Protein AF-A0A6J4IQK6-F1 (afdb_monomer_lite)

Radius of gyration: 15.25 Å; chains: 1; bounding box: 42×22×38 Å

Sequence (76 aa):
MREEIQGLDGFYATPTGLVAARLLRDRLRAFWPALPGQCVLGLGYASPFLRLWRAEAARCVAVVPPHLPPWRWPRK

Secondary structure (DSSP, 8-state):
-HHHHTTHHHHHTSHHHHHHHHHHHHHHHHH-S--TT-EEEEESS-HHHHGGGTTTSSEEEEE----------S--

Organism: NCBI:txid169975

Structure (mmCIF, N/CA/C/O backbone):
data_AF-A0A6J4IQK6-F1
#
_entry.id   AF-A0A6J4IQK6-F1
#
loop_
_atom_site.group_PDB
_atom_site.id
_atom_site.type_symbol
_atom_site.label_atom_id
_atom_site.label_alt_id
_atom_site.label_comp_id
_atom_site.label_asym_id
_atom_site.label_entity_id
_atom_site.label_seq_id
_atom_site.pdbx_PDB_ins_code
_atom_site.Cartn_x
_atom_site.Cartn_y
_atom_site.Cartn_z
_atom_site.occupancy
_atom_site.B_iso_or_equiv
_atom_site.auth_seq_id
_atom_site.auth_comp_id
_atom_site.auth_asym_id
_atom_site.auth_atom_id
_atom_site.pdbx_PDB_model_num
ATOM 1 N N . MET A 1 1 ? 19.579 0.739 -4.869 1.00 55.53 1 MET A N 1
ATOM 2 C CA . MET A 1 1 ? 18.358 1.361 -4.306 1.00 55.53 1 MET A CA 1
ATOM 3 C C . MET A 1 1 ? 17.752 2.482 -5.141 1.00 55.53 1 MET A C 1
ATOM 5 O O . MET A 1 1 ? 16.560 2.410 -5.390 1.00 55.53 1 MET A O 1
ATOM 9 N N . ARG A 1 2 ? 18.487 3.520 -5.587 1.00 51.19 2 ARG A N 1
ATOM 10 C CA . ARG A 1 2 ? 17.860 4.591 -6.398 1.00 51.19 2 ARG A CA 1
ATOM 11 C C . ARG A 1 2 ? 17.379 4.098 -7.771 1.00 51.19 2 ARG A C 1
ATOM 13 O O . ARG A 1 2 ? 16.288 4.467 -8.181 1.00 51.19 2 ARG A O 1
ATOM 20 N N . GLU A 1 3 ? 18.156 3.232 -8.419 1.00 55.56 3 GLU A N 1
ATOM 21 C CA . GLU A 1 3 ? 17.809 2.626 -9.716 1.00 55.56 3 GLU A CA 1
ATOM 22 C C . GLU A 1 3 ? 16.650 1.621 -9.611 1.00 55.56 3 GLU A C 1
ATOM 24 O O . GLU A 1 3 ? 15.804 1.574 -10.493 1.00 55.56 3 GLU A O 1
ATOM 29 N N . GLU A 1 4 ? 16.530 0.881 -8.501 1.00 58.91 4 GLU A N 1
ATOM 30 C CA . GLU A 1 4 ? 15.439 -0.094 -8.301 1.00 58.91 4 GLU A CA 1
ATOM 31 C C . GLU A 1 4 ? 14.057 0.569 -8.243 1.00 58.91 4 GLU A C 1
ATOM 33 O O . GLU A 1 4 ? 13.069 -0.026 -8.658 1.00 58.91 4 GLU A O 1
ATOM 38 N N . ILE A 1 5 ? 13.977 1.812 -7.757 1.00 60.53 5 ILE A N 1
ATOM 39 C CA . ILE A 1 5 ? 12.711 2.550 -7.655 1.00 60.53 5 ILE A CA 1
ATOM 40 C C . ILE A 1 5 ? 12.317 3.169 -9.004 1.00 60.53 5 ILE A C 1
ATOM 42 O O . ILE A 1 5 ? 11.126 3.328 -9.261 1.00 60.53 5 ILE A O 1
ATOM 46 N N . GLN A 1 6 ? 13.285 3.448 -9.886 1.00 65.75 6 GLN A N 1
ATOM 47 C CA . GLN A 1 6 ? 13.053 4.031 -11.217 1.00 65.75 6 GLN A CA 1
ATOM 48 C C . GLN A 1 6 ? 12.334 3.089 -12.196 1.00 65.75 6 GLN A C 1
ATOM 50 O O . GLN A 1 6 ? 11.919 3.536 -13.256 1.00 65.75 6 GLN A O 1
ATOM 55 N N . GLY A 1 7 ? 12.191 1.801 -11.864 1.00 80.06 7 GLY A N 1
ATOM 56 C CA . GLY A 1 7 ? 11.410 0.848 -12.660 1.00 80.06 7 GLY A CA 1
ATOM 57 C C . GLY A 1 7 ? 10.046 0.495 -12.064 1.00 80.06 7 GLY A C 1
ATOM 58 O O . GLY A 1 7 ? 9.250 -0.182 -12.717 1.00 80.06 7 GLY A O 1
ATOM 59 N N . LEU A 1 8 ? 9.764 0.902 -10.820 1.00 86.88 8 LEU A N 1
ATOM 60 C CA . LEU A 1 8 ? 8.547 0.475 -10.127 1.00 86.88 8 LEU A CA 1
ATOM 61 C C . LEU A 1 8 ? 7.302 1.160 -10.682 1.00 86.88 8 LEU A C 1
ATOM 63 O O . LEU A 1 8 ? 6.261 0.521 -10.777 1.00 86.88 8 LEU A O 1
ATOM 67 N N . ASP A 1 9 ? 7.395 2.418 -11.092 1.00 87.50 9 ASP A N 1
ATOM 68 C CA . ASP A 1 9 ? 6.305 3.114 -11.773 1.00 87.50 9 ASP A CA 1
ATOM 69 C C . ASP A 1 9 ? 5.944 2.445 -13.104 1.00 87.50 9 ASP A C 1
ATOM 71 O O . ASP A 1 9 ? 4.770 2.148 -13.333 1.00 87.50 9 ASP A O 1
ATOM 75 N N . GLY A 1 10 ? 6.945 2.107 -13.921 1.00 91.75 10 GLY A N 1
ATOM 76 C CA . GLY A 1 10 ? 6.754 1.363 -15.164 1.00 91.75 10 GLY A CA 1
ATOM 77 C C . GLY A 1 10 ? 6.153 -0.022 -14.923 1.00 91.75 10 GLY A C 1
ATOM 78 O O . GLY A 1 10 ? 5.174 -0.396 -15.567 1.00 91.75 10 GLY A O 1
ATOM 79 N N . PHE A 1 11 ? 6.672 -0.770 -13.946 1.00 92.38 11 PHE A N 1
ATOM 80 C CA . PHE A 1 11 ? 6.141 -2.083 -13.583 1.00 92.38 11 PHE A CA 1
ATOM 81 C C . PHE A 1 11 ? 4.687 -2.009 -13.095 1.00 92.38 11 PHE A C 1
ATOM 83 O O . PHE A 1 11 ? 3.839 -2.749 -13.600 1.00 92.38 11 PHE A O 1
ATOM 90 N N . TYR A 1 12 ? 4.372 -1.116 -12.151 1.00 93.00 12 TYR A N 1
ATOM 91 C CA . TYR A 1 12 ? 3.026 -0.983 -11.581 1.00 93.00 12 TYR A CA 1
ATOM 92 C C . TYR A 1 12 ? 1.999 -0.392 -12.560 1.00 93.00 12 TYR A C 1
ATOM 94 O O . TYR A 1 12 ? 0.800 -0.494 -12.297 1.00 93.00 12 TYR A O 1
ATOM 102 N N . ALA A 1 13 ? 2.440 0.154 -13.697 1.00 93.00 13 ALA A N 1
ATOM 103 C CA . ALA A 1 13 ? 1.577 0.524 -14.817 1.00 93.00 13 ALA A CA 1
ATOM 104 C C . ALA A 1 13 ? 1.184 -0.666 -15.721 1.00 93.00 13 ALA A C 1
ATOM 106 O O . ALA A 1 13 ? 0.228 -0.559 -16.488 1.00 93.00 13 ALA A O 1
ATOM 107 N N . THR A 1 14 ? 1.872 -1.812 -15.638 1.00 96.62 14 THR A N 1
ATOM 108 C CA . THR A 1 14 ? 1.534 -3.016 -16.422 1.00 96.62 14 THR A CA 1
ATOM 109 C C . THR A 1 14 ? 0.338 -3.784 -15.834 1.00 96.62 14 THR A C 1
ATOM 111 O O . THR A 1 14 ? 0.091 -3.701 -14.627 1.00 96.62 14 THR A O 1
ATOM 114 N N . PRO A 1 15 ? -0.373 -4.623 -16.619 1.00 97.38 15 PRO A N 1
ATOM 115 C CA . PRO A 1 15 ? -1.440 -5.483 -16.095 1.00 97.38 15 PRO A CA 1
ATOM 116 C C . PRO A 1 15 ? -0.987 -6.369 -14.925 1.00 97.38 15 PRO A C 1
ATOM 118 O O . PRO A 1 15 ? -1.679 -6.469 -13.912 1.00 97.38 15 PRO A O 1
ATOM 121 N N . THR A 1 16 ? 0.208 -6.955 -15.023 1.00 97.38 16 THR A N 1
ATOM 122 C CA . THR A 1 16 ? 0.799 -7.776 -13.957 1.00 97.38 16 THR A CA 1
ATOM 123 C C . THR A 1 16 ? 1.073 -6.951 -12.703 1.00 97.38 16 THR A C 1
ATOM 125 O O . THR A 1 16 ? 0.746 -7.382 -11.598 1.00 97.38 16 THR A O 1
ATOM 128 N N . GLY A 1 17 ? 1.612 -5.741 -12.860 1.00 96.00 17 GLY A N 1
ATOM 129 C CA . GLY A 1 17 ? 1.839 -4.818 -11.750 1.00 96.00 17 GLY A CA 1
ATOM 130 C C . GLY A 1 17 ? 0.546 -4.410 -11.045 1.00 96.00 17 GLY A C 1
ATOM 131 O O . GLY A 1 17 ? 0.496 -4.373 -9.814 1.00 96.00 17 GLY A O 1
ATOM 132 N N . LEU A 1 18 ? -0.540 -4.188 -11.789 1.00 94.81 18 LEU A N 1
ATOM 133 C CA . LEU A 1 18 ? -1.855 -3.891 -11.212 1.00 94.81 18 LEU A CA 1
ATOM 134 C C . LEU A 1 18 ? -2.398 -5.057 -10.372 1.00 94.81 18 LEU A C 1
ATOM 136 O O . LEU A 1 18 ? -2.940 -4.826 -9.284 1.00 94.81 18 LEU A O 1
ATOM 140 N N . VAL A 1 19 ? -2.224 -6.298 -10.841 1.00 96.81 19 VAL A N 1
ATOM 141 C CA . VAL A 1 19 ? -2.588 -7.510 -10.086 1.00 96.81 19 VAL A CA 1
ATOM 142 C C . VAL A 1 19 ? -1.724 -7.642 -8.835 1.00 96.81 19 VAL A C 1
ATOM 144 O O . VAL A 1 19 ? -2.267 -7.810 -7.743 1.00 96.81 19 VAL A O 1
ATOM 147 N N . ALA A 1 20 ? -0.404 -7.481 -8.954 1.00 96.06 20 ALA A N 1
ATOM 148 C CA . ALA A 1 20 ? 0.508 -7.504 -7.813 1.00 96.06 20 ALA A CA 1
ATOM 149 C C . ALA A 1 20 ? 0.109 -6.459 -6.759 1.00 96.06 20 ALA A C 1
ATOM 151 O O . ALA A 1 20 ? 0.014 -6.771 -5.572 1.00 96.06 20 ALA A O 1
ATOM 152 N N . ALA A 1 21 ? -0.227 -5.238 -7.185 1.00 94.31 21 ALA A N 1
ATOM 153 C CA . ALA A 1 21 ? -0.670 -4.192 -6.275 1.00 94.31 21 ALA A CA 1
ATOM 154 C C . ALA A 1 21 ? -1.995 -4.517 -5.584 1.00 94.31 21 ALA A C 1
ATOM 156 O O . ALA A 1 21 ? -2.187 -4.149 -4.425 1.00 94.31 21 ALA A O 1
ATOM 157 N N . ARG A 1 22 ? -2.917 -5.198 -6.271 1.00 94.44 22 ARG A N 1
ATOM 158 C CA . ARG A 1 22 ? -4.162 -5.673 -5.663 1.00 94.44 22 ARG A CA 1
ATOM 159 C C . ARG A 1 22 ? -3.888 -6.717 -4.585 1.00 94.44 22 ARG A C 1
ATOM 161 O O . ARG A 1 22 ? -4.338 -6.518 -3.465 1.00 94.44 22 ARG A O 1
ATOM 168 N N . LEU A 1 23 ? -3.092 -7.740 -4.888 1.00 96.06 23 LEU A N 1
ATOM 169 C CA . LEU A 1 23 ? -2.744 -8.790 -3.925 1.00 96.06 23 LEU A CA 1
ATOM 170 C C . LEU A 1 23 ? -2.032 -8.223 -2.689 1.00 96.06 23 LEU A C 1
ATOM 172 O O . LEU A 1 23 ? -2.350 -8.590 -1.558 1.00 96.06 23 LEU A O 1
ATOM 176 N N . LEU A 1 24 ? -1.111 -7.276 -2.891 1.00 94.88 24 LEU A N 1
ATOM 177 C CA . LEU A 1 24 ? -0.443 -6.585 -1.790 1.00 94.88 24 LEU A CA 1
ATOM 178 C C . LEU A 1 24 ? -1.427 -5.774 -0.944 1.00 94.88 24 LEU A C 1
ATOM 180 O O . LEU A 1 24 ? -1.364 -5.846 0.280 1.00 94.88 24 LEU A O 1
ATOM 184 N N . ARG A 1 25 ? -2.367 -5.043 -1.558 1.00 93.88 25 ARG A N 1
ATOM 185 C CA . ARG A 1 25 ? -3.414 -4.324 -0.811 1.00 93.88 25 ARG A CA 1
ATOM 186 C C . ARG A 1 25 ? -4.295 -5.267 -0.003 1.00 93.88 25 ARG A C 1
ATOM 188 O O . ARG A 1 25 ? -4.562 -4.968 1.157 1.00 93.88 25 ARG A O 1
ATOM 195 N N . ASP A 1 26 ? -4.699 -6.396 -0.574 1.00 94.81 26 ASP A N 1
ATOM 196 C CA . ASP A 1 26 ? -5.532 -7.379 0.122 1.00 94.81 26 ASP A CA 1
ATOM 197 C C . ASP A 1 26 ? -4.797 -7.923 1.357 1.00 94.81 26 ASP A C 1
ATOM 199 O O . ASP A 1 26 ? -5.357 -7.995 2.454 1.00 94.81 26 ASP A O 1
ATOM 203 N N . ARG A 1 27 ? -3.494 -8.204 1.224 1.00 96.44 27 ARG A N 1
ATOM 204 C CA . ARG A 1 27 ? -2.671 -8.646 2.353 1.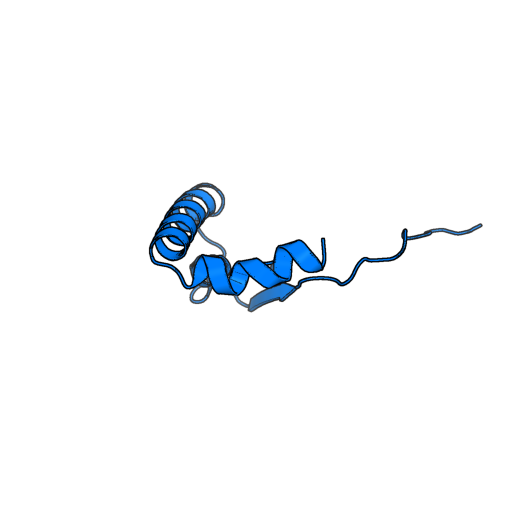00 96.44 27 ARG A CA 1
ATOM 205 C C . ARG A 1 27 ? -2.474 -7.552 3.402 1.00 96.44 27 ARG A C 1
ATOM 207 O O . ARG A 1 27 ? -2.582 -7.835 4.593 1.00 96.44 27 ARG A O 1
ATOM 214 N N . LEU A 1 28 ? -2.224 -6.313 2.979 1.00 94.81 28 LEU A N 1
ATOM 215 C CA . LEU A 1 28 ? -2.087 -5.160 3.871 1.00 94.81 28 LEU A CA 1
ATOM 216 C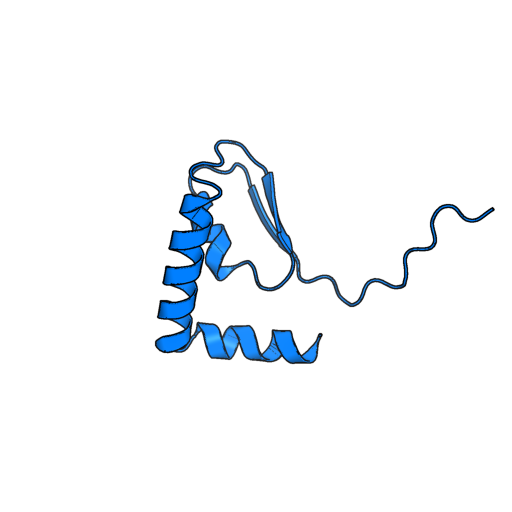 C . LEU A 1 28 ? -3.380 -4.872 4.638 1.00 94.81 28 LEU A C 1
ATOM 218 O O . LEU A 1 28 ? -3.307 -4.558 5.821 1.00 94.81 28 LEU A O 1
ATOM 222 N N . ARG A 1 29 ? -4.554 -5.034 4.014 1.00 94.00 29 ARG A N 1
ATOM 223 C CA . ARG A 1 29 ? -5.854 -4.904 4.691 1.00 94.00 29 ARG A CA 1
ATOM 224 C C . ARG A 1 29 ? -6.046 -5.974 5.760 1.00 94.00 29 ARG A C 1
ATOM 226 O O . ARG A 1 29 ? -6.653 -5.693 6.782 1.00 94.00 29 ARG A O 1
ATOM 233 N N . ALA A 1 30 ? -5.507 -7.175 5.559 1.00 95.75 30 ALA A N 1
ATOM 234 C CA . ALA A 1 30 ? -5.538 -8.222 6.578 1.00 95.75 30 ALA A CA 1
ATOM 235 C C . ALA A 1 30 ? -4.719 -7.847 7.829 1.00 95.75 30 ALA A C 1
ATOM 237 O O . ALA A 1 30 ? -5.122 -8.171 8.941 1.00 95.75 30 ALA A O 1
ATOM 238 N N . PHE A 1 31 ? -3.582 -7.165 7.654 1.00 95.00 31 PHE A N 1
ATOM 239 C CA . PHE A 1 31 ? -2.747 -6.704 8.770 1.00 95.00 31 PHE A CA 1
ATOM 240 C C . PHE A 1 31 ? -3.269 -5.421 9.420 1.00 95.00 31 PHE A C 1
ATOM 242 O O . PHE A 1 31 ? -3.243 -5.293 10.641 1.00 95.00 31 PHE A O 1
ATOM 249 N N . TRP A 1 32 ? -3.772 -4.490 8.609 1.00 94.62 32 TRP A N 1
ATOM 250 C CA . TRP A 1 32 ? -4.340 -3.217 9.046 1.00 94.62 32 TRP A CA 1
ATOM 251 C C . TRP A 1 32 ? -5.747 -3.043 8.466 1.00 94.62 32 TRP A C 1
ATOM 253 O O . TRP A 1 32 ? -5.927 -2.373 7.437 1.00 94.62 32 TRP A O 1
ATOM 263 N N . PRO A 1 33 ? -6.757 -3.637 9.127 1.00 93.69 33 PRO A N 1
ATOM 264 C CA . PRO A 1 33 ? -8.129 -3.640 8.636 1.00 93.69 33 PRO A CA 1
ATOM 265 C C . PRO A 1 33 ? -8.780 -2.266 8.639 1.00 93.69 33 PRO A C 1
ATOM 267 O O . PRO A 1 33 ? -9.672 -2.041 7.835 1.00 93.69 33 PRO A O 1
ATOM 270 N N . ALA A 1 34 ? -8.366 -1.361 9.524 1.00 93.81 34 ALA A N 1
ATOM 271 C CA . ALA A 1 34 ? -8.863 0.006 9.557 1.00 93.81 34 ALA A CA 1
ATOM 272 C C . ALA A 1 34 ? -7.821 0.952 10.169 1.00 93.81 34 ALA A C 1
ATOM 274 O O . ALA A 1 34 ? -7.129 0.571 11.113 1.00 93.81 34 ALA A O 1
ATOM 275 N N . LEU A 1 35 ? -7.731 2.182 9.659 1.00 94.62 35 LEU A N 1
ATOM 276 C CA . LEU A 1 35 ? -6.848 3.245 10.161 1.00 94.62 35 LEU A CA 1
ATOM 277 C C . LEU A 1 35 ? -7.586 4.592 10.355 1.00 94.62 35 LEU A C 1
ATOM 279 O O . LEU A 1 35 ? -7.111 5.621 9.868 1.00 94.62 35 LEU A O 1
ATOM 283 N N . PRO A 1 36 ? -8.739 4.632 11.053 1.00 96.31 36 PRO A N 1
ATOM 284 C CA . PRO A 1 36 ? -9.539 5.847 11.181 1.00 96.31 36 PRO A CA 1
ATOM 285 C C . PRO A 1 36 ? -8.771 6.953 11.913 1.00 96.31 36 PRO A C 1
ATOM 287 O O . PRO A 1 36 ? -8.220 6.736 12.993 1.00 96.31 36 PRO A O 1
ATOM 290 N N . GLY A 1 37 ? -8.711 8.144 11.316 1.00 95.50 37 GLY A N 1
ATOM 291 C CA . GLY A 1 37 ? -8.061 9.319 11.909 1.00 95.50 37 GLY A CA 1
ATOM 292 C C . GLY A 1 37 ? -6.532 9.240 12.010 1.00 95.50 37 GLY A C 1
ATOM 293 O O . GLY A 1 37 ? -5.905 10.178 12.498 1.00 95.50 37 GLY A O 1
ATOM 294 N N . GLN A 1 38 ? -5.907 8.163 11.527 1.00 96.44 38 GLN A N 1
ATOM 295 C CA . GLN A 1 38 ? -4.458 7.983 11.610 1.00 96.44 38 GLN A CA 1
ATOM 296 C C . GLN A 1 38 ? -3.719 8.786 10.535 1.00 96.44 38 GLN A C 1
ATOM 298 O O . GLN A 1 38 ? -4.221 9.005 9.430 1.00 96.44 38 GLN A O 1
ATOM 303 N N . CYS A 1 39 ? -2.492 9.200 10.850 1.00 96.44 39 CYS A N 1
ATOM 304 C CA . CYS A 1 39 ? -1.543 9.711 9.864 1.00 96.44 39 CYS A CA 1
ATOM 305 C C . CYS A 1 39 ? -0.614 8.569 9.440 1.00 96.44 39 CYS A C 1
ATOM 307 O O . CYS A 1 39 ? 0.195 8.094 10.232 1.00 96.44 39 CYS A O 1
ATOM 309 N N . VAL A 1 40 ? -0.729 8.128 8.190 1.00 95.69 40 VAL A N 1
ATOM 310 C CA . VAL A 1 40 ? 0.003 6.983 7.643 1.00 95.69 40 VAL A CA 1
ATOM 311 C C . VAL A 1 40 ? 1.174 7.471 6.800 1.00 95.69 40 VAL A C 1
ATOM 313 O O . VAL A 1 40 ? 0.985 8.205 5.828 1.00 95.69 40 VAL A O 1
ATOM 316 N N . LEU A 1 41 ? 2.378 7.025 7.146 1.00 95.00 41 LEU A N 1
ATOM 317 C CA . LEU A 1 41 ? 3.592 7.243 6.367 1.00 95.00 41 LEU A CA 1
ATOM 318 C C . LEU A 1 41 ? 4.022 5.924 5.717 1.00 95.00 41 LEU A C 1
ATOM 320 O O . LEU A 1 41 ? 4.366 4.969 6.406 1.00 95.00 41 LEU A O 1
ATOM 324 N N . GLY A 1 42 ? 4.018 5.877 4.389 1.00 92.62 42 GLY A N 1
ATOM 325 C CA . GLY A 1 42 ? 4.598 4.788 3.614 1.00 92.62 42 GLY A CA 1
ATOM 326 C C . GLY A 1 42 ? 6.041 5.106 3.235 1.00 92.62 42 GLY A C 1
ATOM 327 O O . GLY A 1 42 ? 6.309 6.160 2.665 1.00 92.62 42 GLY A O 1
ATOM 328 N N . LEU A 1 43 ? 6.965 4.193 3.526 1.00 89.69 43 LEU A N 1
ATOM 329 C CA . LEU A 1 43 ? 8.368 4.314 3.128 1.00 89.69 43 LEU A CA 1
ATOM 330 C C . LEU A 1 43 ? 8.620 3.554 1.822 1.00 89.69 43 LEU A C 1
ATOM 332 O O . LEU A 1 43 ? 8.128 2.442 1.637 1.00 89.69 43 LEU A O 1
ATOM 336 N N . GLY A 1 44 ? 9.394 4.149 0.916 1.00 87.38 44 GLY A N 1
ATOM 337 C CA . GLY A 1 44 ? 9.637 3.598 -0.417 1.00 87.38 44 GLY A CA 1
ATOM 338 C C . GLY A 1 44 ? 8.459 3.831 -1.372 1.00 87.38 44 GLY A C 1
ATOM 339 O O . GLY A 1 44 ? 7.727 4.815 -1.253 1.00 87.38 44 GLY A O 1
ATOM 340 N N . TYR A 1 45 ? 8.272 2.931 -2.344 1.00 88.62 45 TYR A N 1
ATOM 341 C CA . TYR A 1 45 ? 7.212 3.032 -3.358 1.00 88.62 45 TYR A CA 1
ATOM 342 C C . TYR A 1 45 ? 5.846 2.570 -2.811 1.00 88.62 45 TYR A C 1
ATOM 344 O O . TYR A 1 45 ? 5.263 1.585 -3.257 1.00 88.62 45 TYR A O 1
ATOM 352 N N . ALA A 1 46 ? 5.339 3.261 -1.789 1.00 92.31 46 ALA A N 1
ATOM 353 C CA . ALA A 1 46 ? 4.120 2.876 -1.071 1.00 92.31 46 ALA A CA 1
ATOM 354 C C . ALA A 1 46 ? 2.821 3.445 -1.678 1.00 92.31 46 ALA A C 1
ATOM 356 O O . ALA A 1 46 ? 1.722 2.990 -1.344 1.00 92.31 46 ALA A O 1
ATOM 357 N N . SER A 1 47 ? 2.928 4.433 -2.573 1.00 90.25 47 SER A N 1
ATOM 358 C CA . SER A 1 47 ? 1.793 5.170 -3.150 1.00 90.25 47 SER A CA 1
ATOM 359 C C . SER A 1 47 ? 0.659 4.288 -3.705 1.00 90.25 47 SER A C 1
ATOM 361 O O . SER A 1 47 ? -0.501 4.590 -3.411 1.00 90.25 47 SER A O 1
ATOM 363 N N . PRO A 1 48 ? 0.919 3.177 -4.432 1.00 90.25 48 PRO A N 1
ATOM 364 C CA . PRO A 1 48 ? -0.153 2.327 -4.969 1.00 90.25 48 PRO A CA 1
ATOM 365 C C . PRO A 1 48 ? -0.998 1.614 -3.903 1.00 90.25 48 PRO A C 1
ATOM 367 O O . PRO A 1 48 ? -2.103 1.143 -4.199 1.00 90.25 48 PRO A O 1
ATOM 370 N N . PHE A 1 49 ? -0.487 1.501 -2.674 1.00 92.62 49 PHE A N 1
ATOM 371 C CA . PHE A 1 49 ? -1.116 0.738 -1.596 1.00 92.62 49 PHE A CA 1
ATOM 372 C C . PHE A 1 49 ? -1.829 1.637 -0.591 1.00 92.62 49 PHE A C 1
ATOM 374 O O . PHE A 1 49 ? -2.914 1.285 -0.135 1.00 92.62 49 PHE A O 1
ATOM 381 N N . LEU A 1 50 ? -1.284 2.828 -0.313 1.00 92.62 50 LEU A N 1
ATOM 382 C CA . LEU A 1 50 ? -1.860 3.789 0.640 1.00 92.62 50 LEU A CA 1
ATOM 383 C C . LEU A 1 50 ? -3.296 4.208 0.293 1.00 92.62 50 LEU A C 1
ATOM 385 O O . LEU A 1 50 ? -4.055 4.609 1.174 1.00 92.62 50 LEU A O 1
ATOM 389 N N . ARG A 1 51 ? -3.708 4.057 -0.974 1.00 87.50 51 ARG A N 1
ATOM 390 C CA . ARG A 1 51 ? -5.091 4.301 -1.409 1.00 87.50 51 ARG A CA 1
ATOM 391 C C . ARG A 1 51 ? -6.123 3.454 -0.652 1.00 87.50 51 ARG A C 1
ATOM 393 O O . ARG A 1 51 ? -7.279 3.858 -0.602 1.00 87.50 51 ARG A O 1
ATOM 400 N N . LEU A 1 52 ? -5.709 2.341 -0.045 1.00 91.81 52 LEU A N 1
ATOM 401 C CA . LEU A 1 52 ? -6.548 1.475 0.784 1.00 91.81 52 LEU A CA 1
ATOM 402 C C . LEU A 1 52 ? -7.204 2.212 1.962 1.00 91.81 52 LEU A C 1
ATOM 404 O O . LEU A 1 52 ? -8.358 1.942 2.269 1.00 91.81 52 LEU A O 1
ATOM 408 N N . TRP A 1 53 ? -6.495 3.159 2.585 1.00 94.81 53 TRP A N 1
ATOM 409 C CA . TRP A 1 53 ? -6.966 3.861 3.786 1.00 94.81 53 TRP A CA 1
ATOM 410 C C . TRP A 1 53 ? -7.320 5.331 3.529 1.00 94.81 53 TRP A C 1
ATOM 412 O O . TRP A 1 53 ? -7.683 6.043 4.455 1.00 94.81 53 TRP A O 1
ATOM 422 N N . ARG A 1 54 ? -7.264 5.803 2.273 1.00 91.06 54 ARG A N 1
ATOM 423 C CA . ARG A 1 54 ? -7.450 7.225 1.914 1.00 91.06 54 ARG A CA 1
ATOM 424 C C . ARG A 1 54 ? -8.781 7.828 2.387 1.00 91.06 54 ARG A C 1
ATOM 426 O O . ARG A 1 54 ? -8.846 9.034 2.577 1.00 91.06 54 ARG A O 1
ATOM 433 N N . ALA A 1 55 ? -9.832 7.019 2.513 1.00 92.44 55 ALA A N 1
ATOM 434 C CA . ALA A 1 55 ? -11.155 7.486 2.934 1.00 92.44 55 ALA A CA 1
ATOM 435 C C . ALA A 1 55 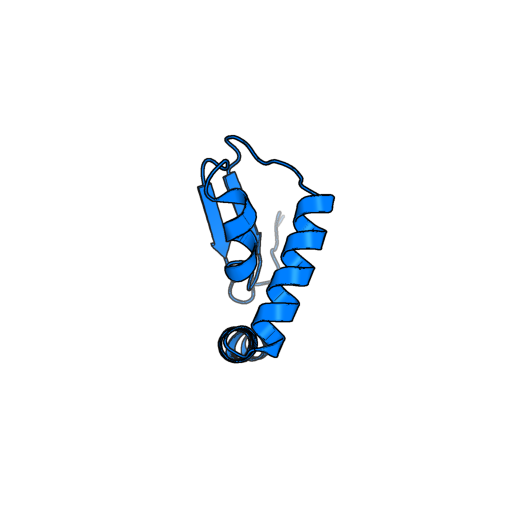? -11.323 7.588 4.462 1.00 92.44 55 ALA A C 1
ATOM 437 O O . ALA A 1 55 ? -12.199 8.308 4.923 1.00 92.44 55 ALA A O 1
ATOM 438 N N . GLU A 1 56 ? -10.511 6.868 5.239 1.00 93.69 56 GLU A N 1
ATOM 439 C CA . GLU A 1 56 ? -10.666 6.737 6.697 1.00 93.69 56 GLU A CA 1
ATOM 440 C C . GLU A 1 56 ? -9.485 7.335 7.478 1.00 93.69 56 GLU A C 1
ATOM 442 O O . GLU A 1 56 ? -9.667 7.870 8.572 1.00 93.69 56 GLU A O 1
ATOM 447 N N . ALA A 1 57 ? -8.277 7.293 6.915 1.00 95.44 57 ALA A N 1
ATOM 448 C CA . ALA A 1 57 ? -7.095 7.910 7.492 1.00 95.44 57 ALA A CA 1
ATOM 449 C C . ALA A 1 57 ? -7.171 9.437 7.392 1.00 95.44 57 ALA A C 1
ATOM 451 O O . ALA A 1 57 ? -7.632 9.992 6.395 1.00 95.44 57 ALA A O 1
ATOM 452 N N . ALA A 1 58 ? -6.640 10.129 8.401 1.00 96.19 58 ALA A N 1
ATOM 453 C CA . ALA A 1 58 ? -6.548 11.585 8.382 1.00 96.19 58 ALA A CA 1
ATOM 454 C C . ALA A 1 58 ? -5.574 12.070 7.300 1.00 96.19 58 ALA A C 1
ATOM 456 O O . ALA A 1 58 ? -5.819 13.086 6.651 1.00 96.19 58 ALA A O 1
ATOM 457 N N . ARG A 1 59 ? -4.448 11.361 7.117 1.00 95.00 59 ARG A N 1
ATOM 458 C CA . ARG A 1 59 ? -3.434 11.653 6.091 1.00 95.00 59 ARG A CA 1
ATOM 459 C C . ARG A 1 59 ? -2.736 10.373 5.650 1.00 95.00 59 ARG A C 1
ATOM 461 O O . ARG A 1 59 ? -2.431 9.523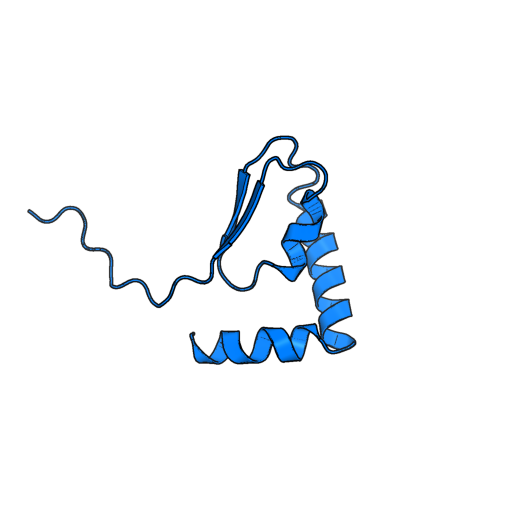 6.480 1.00 95.00 59 ARG A O 1
ATOM 468 N N . CYS A 1 60 ? -2.399 10.279 4.368 1.00 95.81 60 CYS A N 1
ATOM 469 C CA . CYS A 1 60 ? -1.507 9.248 3.844 1.00 95.81 60 CYS A CA 1
ATOM 470 C C . CYS A 1 60 ? -0.412 9.908 3.005 1.00 95.81 60 CYS A C 1
ATOM 472 O O . CYS A 1 60 ? -0.718 10.612 2.045 1.00 95.81 60 CYS A O 1
ATOM 474 N N . VAL A 1 61 ? 0.851 9.673 3.356 1.00 94.69 61 VAL A N 1
ATOM 475 C CA . VAL A 1 61 ? 2.021 10.238 2.671 1.00 94.69 61 VAL A CA 1
ATOM 476 C C . VAL A 1 61 ? 2.970 9.103 2.313 1.00 94.69 61 VAL A C 1
ATOM 478 O O . VAL A 1 61 ? 3.252 8.258 3.155 1.00 94.69 61 VAL A O 1
ATOM 481 N N . ALA A 1 62 ? 3.471 9.075 1.079 1.00 92.12 62 ALA A N 1
ATOM 482 C CA . ALA A 1 62 ? 4.551 8.179 0.680 1.00 92.12 62 ALA A CA 1
ATOM 483 C C . ALA A 1 62 ? 5.851 8.976 0.555 1.00 92.12 62 ALA A C 1
ATOM 485 O O . ALA A 1 62 ? 5.869 10.034 -0.073 1.00 92.12 62 ALA A O 1
ATOM 486 N N . VAL A 1 63 ? 6.932 8.466 1.139 1.00 90.12 63 VA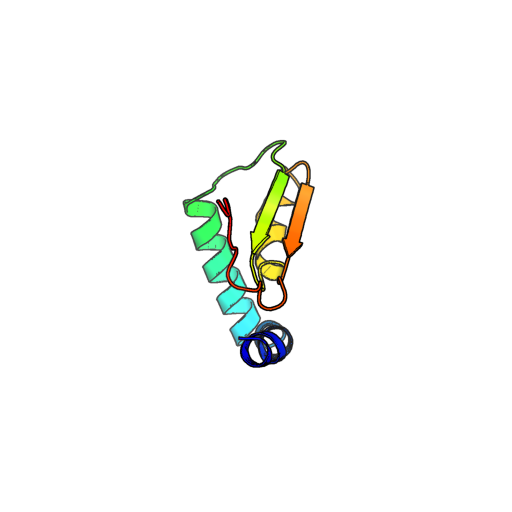L A N 1
ATOM 487 C CA . VAL A 1 63 ? 8.261 9.072 1.061 1.00 90.12 63 VAL A CA 1
ATOM 488 C C . VAL A 1 63 ? 9.252 8.026 0.587 1.00 90.12 63 VAL A C 1
ATOM 490 O O . VAL A 1 63 ? 9.429 6.980 1.209 1.00 90.12 63 VAL A O 1
ATOM 493 N N . VAL A 1 64 ? 9.945 8.348 -0.499 1.00 87.38 64 VAL A N 1
ATOM 494 C CA . VAL A 1 64 ? 11.155 7.650 -0.924 1.00 87.38 64 VAL A CA 1
ATOM 495 C C . VAL A 1 64 ? 12.331 8.502 -0.457 1.00 87.38 64 VAL A C 1
ATOM 497 O O . VAL A 1 64 ? 12.691 9.457 -1.150 1.00 87.38 64 VAL A O 1
ATOM 500 N N . PRO A 1 65 ? 12.907 8.240 0.729 1.00 80.00 65 PRO A N 1
ATOM 501 C CA . PRO A 1 65 ? 14.053 9.013 1.158 1.00 80.00 65 PRO A CA 1
ATOM 502 C C . PRO A 1 65 ? 15.215 8.737 0.191 1.00 80.00 65 PRO A C 1
ATOM 504 O O . PRO A 1 65 ? 15.506 7.571 -0.103 1.00 80.00 65 PRO A O 1
ATOM 507 N N . PRO A 1 66 ? 15.906 9.772 -0.319 1.00 75.31 66 PRO A N 1
ATOM 508 C CA . PRO A 1 66 ? 17.224 9.545 -0.890 1.00 75.31 66 PRO A CA 1
ATOM 509 C C . PRO A 1 66 ? 18.098 8.918 0.201 1.00 75.31 66 PRO A C 1
ATOM 511 O O . PRO A 1 66 ? 17.881 9.209 1.375 1.00 75.31 66 PRO A O 1
ATOM 514 N N . HIS A 1 67 ? 19.045 8.055 -0.193 1.00 71.19 67 HIS A N 1
ATOM 515 C CA . HIS A 1 67 ? 20.037 7.442 0.701 1.00 71.19 67 HIS A CA 1
ATOM 516 C C . HIS A 1 67 ? 20.365 8.365 1.886 1.00 71.19 67 HIS A C 1
ATOM 518 O O . HIS A 1 67 ? 21.000 9.408 1.725 1.00 71.19 67 HIS A O 1
ATOM 524 N N . LEU A 1 68 ? 19.839 8.023 3.064 1.00 63.91 68 LEU A N 1
ATOM 525 C CA . LEU A 1 68 ? 20.135 8.789 4.261 1.00 63.91 68 LEU A CA 1
ATOM 526 C C . LEU A 1 68 ? 21.587 8.458 4.611 1.00 63.91 68 LEU A C 1
ATOM 528 O O . LEU A 1 68 ? 21.928 7.271 4.670 1.00 63.91 68 LEU A O 1
ATOM 532 N N . PRO A 1 69 ? 22.466 9.457 4.799 1.00 66.06 69 PRO A N 1
ATOM 533 C CA . PRO A 1 69 ? 23.806 9.178 5.290 1.00 66.06 69 PRO A CA 1
ATOM 534 C C . PRO A 1 69 ? 23.697 8.413 6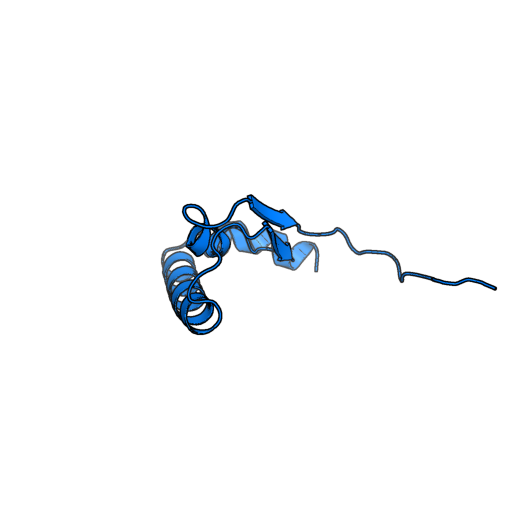.617 1.00 66.06 69 PRO A C 1
ATOM 536 O O . PRO A 1 69 ? 22.697 8.582 7.325 1.00 66.06 69 PRO A O 1
ATOM 539 N N . PRO A 1 70 ? 24.690 7.575 6.972 1.00 66.19 70 PRO A N 1
ATOM 540 C CA . PRO A 1 70 ? 24.672 6.856 8.237 1.00 66.19 70 PRO A CA 1
ATOM 541 C C . PRO A 1 70 ? 24.483 7.870 9.363 1.00 66.19 70 PRO A C 1
ATOM 543 O O . PRO A 1 70 ? 25.343 8.714 9.621 1.00 66.19 70 PRO A O 1
ATOM 546 N N . TRP A 1 71 ? 23.305 7.820 9.975 1.00 69.38 71 TRP A N 1
ATOM 547 C CA . TRP A 1 71 ? 22.912 8.698 11.060 1.00 69.38 71 TRP A CA 1
ATOM 548 C C . TRP A 1 71 ? 23.911 8.531 12.209 1.00 69.38 71 TRP A C 1
ATOM 550 O O . TRP A 1 71 ? 24.042 7.447 12.775 1.00 69.38 71 TRP A O 1
ATOM 560 N N . ARG A 1 72 ? 24.662 9.591 12.531 1.00 67.38 72 ARG A N 1
ATOM 561 C CA . ARG A 1 72 ? 25.593 9.620 13.669 1.00 67.38 72 ARG A CA 1
ATOM 562 C C . ARG A 1 72 ? 24.967 10.438 14.794 1.00 67.38 72 ARG A C 1
ATOM 564 O O . ARG A 1 72 ? 25.191 11.643 14.875 1.00 67.38 72 ARG A O 1
ATOM 571 N N . TRP A 1 73 ? 24.198 9.774 15.654 1.00 71.38 73 TRP A N 1
ATOM 572 C CA . TRP A 1 73 ? 23.617 10.350 16.869 1.00 71.38 73 TRP A CA 1
ATOM 573 C C . TRP A 1 73 ? 23.741 9.387 18.058 1.00 71.38 73 TRP A C 1
ATOM 575 O O . TRP A 1 73 ? 23.480 8.197 17.875 1.00 71.38 73 TRP A O 1
ATOM 585 N N . PRO A 1 74 ? 24.027 9.882 19.274 1.00 75.88 74 PRO A N 1
ATOM 586 C CA . PRO A 1 74 ? 24.651 11.166 19.577 1.00 75.88 74 PRO A CA 1
ATOM 587 C C . PRO A 1 74 ? 26.166 11.072 19.345 1.00 75.88 74 PRO A C 1
ATOM 589 O O . PRO A 1 74 ? 26.784 10.027 19.554 1.00 75.88 74 PRO A O 1
ATOM 592 N N . ARG A 1 75 ? 26.780 12.173 18.916 1.00 66.06 75 ARG A N 1
ATOM 593 C CA . ARG A 1 75 ? 28.239 12.311 18.937 1.00 66.06 75 ARG A CA 1
ATOM 594 C C . ARG A 1 75 ? 28.618 12.845 20.316 1.00 66.06 75 ARG A C 1
ATOM 596 O O . ARG A 1 75 ? 28.104 13.889 20.703 1.00 66.06 75 ARG A O 1
ATOM 603 N N . LYS A 1 76 ? 29.457 12.106 21.045 1.00 59.34 76 LYS A N 1
ATOM 604 C CA . LYS A 1 76 ? 30.303 12.736 22.064 1.00 59.34 76 LYS A CA 1
ATOM 605 C C . LYS A 1 76 ? 31.218 13.755 21.391 1.00 59.34 76 LYS A C 1
ATOM 607 O O . LYS A 1 76 ? 31.589 13.508 20.216 1.00 59.34 76 LYS A O 1
#

pLDDT: mean 86.71, std 12.68, range [51.19, 97.38]

Foldseek 3Di:
DVVVLVCLVVQCPDPVVVVVLVVVLVVVCVVVVAAAQAAAEAEGPCVSNQVSHVVGYPYYYYDDDDPDPPDDPPDD